Protein AF-A0A554LB45-F1 (afdb_monomer_lite)

Structure (mmCIF, N/CA/C/O backbone):
data_AF-A0A554LB45-F1
#
_entry.id   AF-A0A554LB45-F1
#
loop_
_atom_site.group_PDB
_atom_site.id
_atom_site.type_symbol
_atom_site.label_atom_id
_atom_site.label_alt_id
_atom_site.label_comp_id
_atom_site.label_asym_id
_atom_site.label_entity_id
_atom_site.label_seq_id
_atom_site.pdbx_PDB_ins_code
_atom_site.Cartn_x
_atom_site.Cartn_y
_atom_site.Cartn_z
_atom_site.occupancy
_atom_site.B_iso_or_equiv
_atom_site.auth_seq_id
_atom_site.auth_comp_id
_atom_site.auth_asym_id
_atom_site.auth_atom_id
_atom_site.pdbx_PDB_model_num
ATOM 1 N N . MET A 1 1 ? -15.056 -16.002 -0.548 1.00 49.72 1 MET A N 1
ATOM 2 C CA . MET A 1 1 ? -13.831 -15.750 0.244 1.00 49.72 1 MET A CA 1
ATOM 3 C C . MET A 1 1 ? -13.924 -16.645 1.470 1.00 49.72 1 MET A C 1
ATOM 5 O O . MET A 1 1 ? -14.828 -16.427 2.265 1.00 49.72 1 MET A O 1
ATOM 9 N N . ASN A 1 2 ? -13.109 -17.700 1.570 1.00 65.62 2 ASN A N 1
ATOM 10 C CA . ASN A 1 2 ? -13.148 -18.603 2.728 1.00 65.62 2 ASN A CA 1
ATOM 11 C C . ASN A 1 2 ? -12.443 -17.919 3.902 1.00 65.62 2 ASN A C 1
ATOM 13 O O . ASN A 1 2 ? -11.228 -17.743 3.874 1.00 65.62 2 ASN A O 1
ATOM 17 N N . TYR A 1 3 ? -13.207 -17.482 4.903 1.00 69.50 3 TYR A N 1
ATOM 18 C CA . TYR A 1 3 ? -12.652 -16.938 6.138 1.00 69.50 3 TYR A CA 1
ATOM 19 C C . TYR A 1 3 ? -12.337 -18.090 7.087 1.00 69.50 3 TYR A C 1
ATOM 21 O O . TYR A 1 3 ? -13.242 -18.776 7.549 1.00 69.50 3 TYR A O 1
ATOM 29 N N . ILE A 1 4 ? -11.056 -18.286 7.386 1.00 75.50 4 ILE A N 1
ATOM 30 C CA . ILE A 1 4 ? -10.630 -19.167 8.473 1.00 75.50 4 ILE A CA 1
ATOM 31 C C . ILE A 1 4 ? -10.621 -18.321 9.747 1.00 75.50 4 ILE A C 1
ATOM 33 O O . ILE A 1 4 ? -9.952 -17.287 9.812 1.00 75.50 4 ILE A O 1
ATOM 37 N N . THR A 1 5 ? -11.411 -18.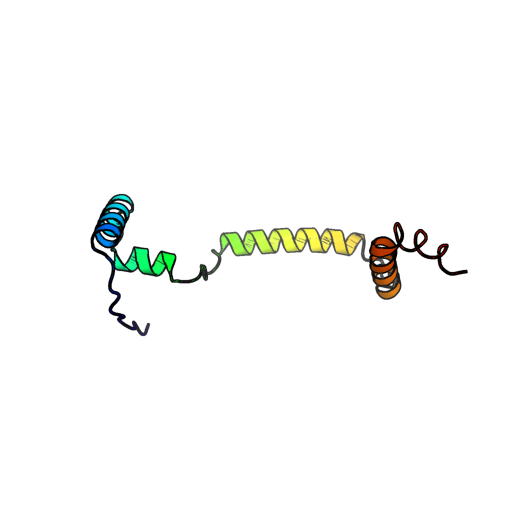715 10.742 1.00 82.62 5 THR A N 1
ATOM 38 C CA . THR A 1 5 ? -11.427 -18.069 12.056 1.00 82.62 5 THR A CA 1
ATOM 39 C C . THR A 1 5 ? -10.359 -18.702 12.936 1.00 82.62 5 THR A C 1
ATOM 41 O O . THR A 1 5 ? -10.446 -19.886 13.255 1.00 82.62 5 THR A O 1
ATOM 44 N N . THR A 1 6 ? -9.370 -17.912 13.347 1.00 82.12 6 THR A N 1
ATOM 45 C CA . THR A 1 6 ? -8.301 -18.366 14.244 1.00 82.12 6 THR A CA 1
ATOM 46 C C . THR A 1 6 ? -8.471 -17.718 15.610 1.00 82.12 6 THR A C 1
ATOM 48 O O . THR A 1 6 ? -8.561 -16.494 15.708 1.00 82.12 6 THR A O 1
ATOM 51 N N . ASN A 1 7 ? -8.484 -18.534 16.664 1.00 86.69 7 ASN A N 1
ATOM 52 C CA . ASN A 1 7 ? -8.454 -18.051 18.042 1.00 86.69 7 ASN A CA 1
ATOM 53 C C . ASN A 1 7 ? -7.005 -17.757 18.440 1.00 86.69 7 ASN A C 1
ATOM 55 O O . ASN A 1 7 ? -6.187 -18.671 18.515 1.00 86.69 7 ASN A O 1
ATOM 59 N N . ILE A 1 8 ? -6.693 -16.486 18.690 1.00 84.31 8 ILE A N 1
ATOM 60 C CA . ILE A 1 8 ? -5.361 -16.023 19.099 1.00 84.31 8 ILE A CA 1
ATOM 61 C C . ILE A 1 8 ? -5.463 -15.522 20.541 1.00 84.31 8 ILE A C 1
ATOM 63 O O . ILE A 1 8 ? -6.384 -14.771 20.864 1.00 84.31 8 ILE A O 1
ATOM 67 N N . ARG A 1 9 ? -4.537 -15.948 21.405 1.00 89.56 9 ARG A N 1
ATOM 68 C CA . ARG A 1 9 ? -4.450 -15.495 22.800 1.00 89.56 9 ARG A CA 1
ATOM 69 C C . ARG A 1 9 ? -3.359 -14.437 22.919 1.00 89.56 9 ARG A C 1
ATOM 71 O O . ARG A 1 9 ? -2.269 -14.638 22.396 1.00 89.56 9 ARG A O 1
ATOM 78 N N . PHE A 1 10 ? -3.675 -13.344 23.602 1.00 87.44 10 PHE A N 1
ATOM 79 C CA . PHE A 1 10 ? -2.749 -12.258 23.907 1.00 87.44 10 PHE A CA 1
ATOM 80 C C . PHE A 1 10 ? -2.626 -12.107 25.418 1.00 87.44 10 PHE A C 1
ATOM 82 O O . PHE A 1 10 ? -3.561 -12.444 26.149 1.00 87.44 10 PHE A O 1
ATOM 89 N N . GLU A 1 11 ? -1.490 -11.584 25.865 1.00 94.44 11 GLU A N 1
ATOM 90 C CA . GLU A 1 11 ? -1.356 -11.075 27.227 1.00 94.44 11 GLU A CA 1
ATOM 91 C C . GLU A 1 11 ? -2.259 -9.847 27.417 1.00 94.44 11 GLU A C 1
ATOM 93 O O . GLU A 1 11 ? -2.602 -9.151 26.456 1.00 94.44 11 GLU A O 1
ATOM 98 N N . GLU A 1 12 ? -2.685 -9.599 28.654 1.00 92.69 12 GLU A N 1
ATOM 99 C CA . GLU A 1 12 ? -3.718 -8.602 28.956 1.00 92.69 12 GLU A CA 1
ATOM 100 C C . GLU A 1 12 ? -3.297 -7.178 28.565 1.00 92.69 12 GLU A C 1
ATOM 102 O O . GLU A 1 12 ? -4.060 -6.465 27.909 1.00 92.69 12 GLU A O 1
ATOM 107 N N . GLU A 1 13 ? -2.055 -6.804 28.877 1.00 94.25 13 GLU A N 1
ATOM 108 C CA . GLU A 1 13 ? -1.465 -5.512 28.510 1.00 94.25 13 GLU A CA 1
ATOM 109 C C . GLU A 1 13 ? -1.444 -5.322 26.985 1.00 94.25 13 GLU A C 1
ATOM 111 O O . GLU A 1 13 ? -1.994 -4.356 26.454 1.00 94.25 13 GLU A O 1
ATOM 116 N N . GLN A 1 14 ? -0.937 -6.321 26.258 1.00 91.25 14 GLN A N 1
ATOM 117 C CA . GLN A 1 14 ? -0.864 -6.297 24.795 1.00 91.25 14 GLN A CA 1
ATOM 118 C C . GLN A 1 14 ? -2.247 -6.176 24.149 1.00 91.25 14 GLN A C 1
ATOM 120 O O . GLN A 1 14 ? -2.417 -5.492 23.137 1.00 91.25 14 GLN A O 1
ATOM 125 N N . TYR A 1 15 ? -3.253 -6.841 24.720 1.00 92.44 15 TYR A N 1
ATOM 126 C CA . TYR A 1 15 ? -4.627 -6.753 24.241 1.00 92.44 15 TYR A CA 1
ATOM 127 C C . TYR A 1 15 ? -5.221 -5.352 24.444 1.00 92.44 15 TYR A C 1
ATOM 129 O O . TYR A 1 15 ? -5.963 -4.865 23.582 1.00 92.44 15 TYR A O 1
ATOM 137 N N . HIS A 1 16 ? -4.887 -4.695 25.557 1.00 94.38 16 HIS A N 1
ATOM 138 C CA . HIS A 1 16 ? -5.334 -3.339 25.851 1.00 94.38 16 HIS A CA 1
ATOM 139 C C . HIS A 1 16 ? -4.726 -2.317 24.879 1.00 94.38 16 HIS A C 1
ATOM 141 O O . HIS A 1 16 ? -5.460 -1.509 24.299 1.00 94.38 16 HIS A O 1
ATOM 147 N N . ASP A 1 17 ? -3.427 -2.422 24.604 1.00 93.94 17 ASP A N 1
ATOM 148 C CA . ASP A 1 17 ? -2.734 -1.586 23.616 1.00 93.94 17 ASP A CA 1
ATOM 149 C C . ASP A 1 17 ? -3.335 -1.748 22.215 1.00 93.94 17 ASP A C 1
ATOM 151 O O . ASP A 1 17 ? -3.656 -0.774 21.526 1.00 93.94 17 ASP A O 1
ATOM 155 N N . LEU A 1 18 ? -3.582 -2.997 21.812 1.00 91.94 18 LEU A N 1
ATOM 156 C CA . LEU A 1 18 ? -4.236 -3.333 20.547 1.00 91.94 18 LEU A CA 1
ATOM 157 C C . LEU A 1 18 ? -5.637 -2.715 20.430 1.00 91.94 18 LEU A C 1
ATOM 159 O O . LEU A 1 18 ? -6.024 -2.260 19.348 1.00 91.94 18 LEU A O 1
ATOM 163 N N . LYS A 1 19 ? -6.406 -2.682 21.525 1.00 92.69 19 LYS A N 1
ATOM 164 C CA . LYS A 1 19 ? -7.727 -2.037 21.566 1.00 92.69 19 LYS A CA 1
ATOM 165 C C . LYS A 1 19 ? -7.634 -0.525 21.416 1.00 92.69 19 LYS A C 1
ATOM 167 O O . LYS A 1 19 ? -8.396 0.043 20.630 1.00 92.69 19 LYS A O 1
ATOM 172 N N . GLN A 1 20 ? -6.721 0.120 22.137 1.00 95.38 20 GLN A N 1
ATOM 173 C CA . GLN A 1 20 ? -6.514 1.564 22.024 1.00 95.38 20 GLN A CA 1
ATOM 174 C C . GLN A 1 20 ? -6.107 1.948 20.600 1.00 95.38 20 GLN A C 1
ATOM 176 O O . GLN A 1 20 ? -6.650 2.885 20.013 1.00 95.38 20 GLN A O 1
ATOM 181 N N . GLU A 1 21 ? -5.213 1.176 19.989 1.00 93.50 21 GLU A N 1
ATOM 182 C CA . GLU A 1 21 ? -4.782 1.424 18.619 1.00 93.50 21 GLU A CA 1
ATOM 183 C C . GLU A 1 21 ? -5.910 1.222 17.597 1.00 93.50 21 GLU A C 1
ATOM 185 O O . GLU A 1 21 ? -6.044 2.005 16.650 1.00 93.50 21 GLU A O 1
ATOM 190 N N . ALA A 1 22 ? -6.743 0.196 17.787 1.00 93.62 22 ALA A N 1
ATOM 191 C CA . ALA A 1 22 ? -7.916 -0.046 16.953 1.00 93.62 22 ALA A CA 1
ATOM 192 C C . ALA A 1 22 ? -8.912 1.125 17.024 1.00 93.62 22 ALA A C 1
ATOM 194 O O . ALA A 1 22 ? -9.422 1.559 15.984 1.00 93.62 22 ALA A O 1
ATOM 195 N N . LEU A 1 23 ? -9.119 1.686 18.222 1.00 93.81 23 LEU A N 1
ATOM 196 C CA . LEU A 1 23 ? -9.959 2.865 18.439 1.00 93.81 23 LEU A CA 1
ATOM 197 C C . LEU A 1 23 ? -9.392 4.097 17.719 1.00 93.81 23 LEU A C 1
ATOM 199 O O . LEU A 1 23 ? -10.106 4.738 16.947 1.00 93.81 23 LEU A O 1
ATOM 203 N N . ASN A 1 24 ? -8.095 4.368 17.888 1.00 95.62 24 ASN A N 1
ATOM 204 C CA . ASN A 1 24 ? -7.407 5.491 17.243 1.00 95.62 24 ASN A CA 1
ATOM 205 C C . ASN A 1 24 ? -7.490 5.416 15.713 1.00 95.62 24 ASN A C 1
ATOM 207 O O . ASN A 1 24 ? -7.709 6.422 15.038 1.00 95.62 24 ASN A O 1
ATOM 211 N N . LYS A 1 25 ? -7.356 4.209 15.151 1.00 92.44 25 LYS A N 1
ATOM 212 C CA . LYS A 1 25 ? -7.430 3.969 13.702 1.00 92.44 25 LYS A CA 1
ATOM 213 C C . LYS A 1 25 ? -8.858 3.798 13.178 1.00 92.44 25 LYS A C 1
ATOM 215 O O . LYS A 1 25 ? -9.013 3.605 11.972 1.00 92.44 25 LYS A O 1
ATOM 220 N N . LYS A 1 26 ? -9.882 3.858 14.042 1.00 93.94 26 LYS A N 1
ATOM 221 C CA . LYS A 1 26 ? -11.301 3.624 13.710 1.00 93.94 26 LYS A CA 1
ATOM 222 C C . LYS A 1 26 ? -11.518 2.313 12.937 1.00 93.94 26 LYS A C 1
ATOM 224 O O . LYS A 1 26 ? -12.276 2.260 11.971 1.00 93.94 26 LYS A O 1
ATOM 229 N N . LYS A 1 27 ? -10.814 1.252 13.338 1.00 92.25 27 LYS A N 1
ATOM 230 C CA . LYS A 1 27 ? -10.869 -0.078 12.712 1.00 92.25 27 LYS A CA 1
ATOM 231 C C . LYS A 1 27 ? -11.244 -1.135 13.742 1.00 92.25 27 LYS A C 1
ATOM 233 O O . LYS A 1 27 ? -10.951 -0.999 14.922 1.00 92.25 27 LYS A O 1
ATOM 238 N N . SER A 1 28 ? -11.842 -2.237 13.288 1.00 91.50 28 SER A N 1
ATOM 239 C CA . SER A 1 28 ? -12.014 -3.414 14.148 1.00 91.50 28 SER A CA 1
ATOM 240 C C . SER A 1 28 ? -10.656 -4.022 14.519 1.00 91.50 28 SER A C 1
ATOM 242 O O . SER A 1 28 ? -9.746 -4.041 13.685 1.00 91.50 28 SER A O 1
ATOM 244 N N . LEU A 1 29 ? -10.556 -4.594 15.721 1.00 89.62 29 LEU A N 1
ATOM 245 C CA . LEU A 1 29 ? -9.365 -5.306 16.197 1.00 89.62 29 LEU A CA 1
ATOM 246 C C . LEU A 1 29 ? -8.898 -6.374 15.191 1.00 89.62 29 LEU A C 1
ATOM 248 O O . LEU A 1 29 ? -7.723 -6.446 14.845 1.00 89.62 29 LEU A O 1
ATOM 252 N N . SER A 1 30 ? -9.835 -7.160 14.654 1.00 88.12 30 SER A N 1
ATOM 253 C CA . SER A 1 30 ? -9.547 -8.207 13.669 1.00 88.12 30 SER A CA 1
ATOM 254 C C . SER A 1 30 ? -9.007 -7.647 12.350 1.00 88.12 30 SER A C 1
ATOM 256 O O . SER A 1 30 ? -8.085 -8.228 11.783 1.00 88.12 30 SER A O 1
ATOM 258 N N . ALA A 1 31 ? -9.519 -6.509 11.872 1.00 87.06 31 ALA A N 1
ATOM 259 C CA . ALA A 1 31 ? -8.964 -5.823 10.702 1.00 87.06 31 ALA A CA 1
ATOM 260 C C . ALA A 1 31 ? -7.537 -5.324 10.958 1.00 87.06 31 ALA A C 1
ATOM 262 O O . ALA A 1 31 ? -6.680 -5.475 10.095 1.00 87.06 31 ALA A O 1
ATOM 263 N N . LEU A 1 32 ? -7.259 -4.793 12.150 1.00 89.50 32 LEU A N 1
ATOM 264 C CA . LEU A 1 32 ? -5.922 -4.328 12.511 1.00 89.50 32 LEU A CA 1
ATOM 265 C C . LEU A 1 32 ? -4.911 -5.482 12.595 1.00 89.50 32 LEU A C 1
ATOM 267 O O . LEU A 1 32 ? -3.793 -5.358 12.097 1.00 89.50 32 LEU A O 1
ATOM 271 N N . VAL A 1 33 ? -5.317 -6.626 13.154 1.00 88.56 33 VAL A N 1
ATOM 272 C CA . VAL A 1 33 ? -4.498 -7.849 13.175 1.00 88.56 33 VAL A CA 1
ATOM 273 C C . VAL A 1 33 ? -4.256 -8.363 11.755 1.00 88.56 33 VAL A C 1
ATOM 275 O O . VAL A 1 33 ? -3.121 -8.669 11.402 1.00 88.56 33 VAL A O 1
ATOM 278 N N . ARG A 1 34 ? -5.287 -8.404 10.903 1.00 85.31 34 ARG A N 1
ATOM 279 C CA . ARG A 1 34 ? -5.140 -8.819 9.497 1.00 85.31 34 ARG A CA 1
ATOM 280 C C . ARG A 1 34 ? -4.240 -7.884 8.699 1.00 85.31 34 ARG A C 1
ATOM 282 O O . ARG A 1 34 ? -3.451 -8.378 7.912 1.00 85.31 34 ARG A O 1
ATOM 289 N N . ASP A 1 35 ? -4.314 -6.575 8.919 1.00 85.75 35 ASP A N 1
ATOM 290 C CA . ASP A 1 35 ? -3.438 -5.601 8.255 1.00 85.75 35 ASP A CA 1
ATOM 291 C C . ASP A 1 35 ? -1.957 -5.794 8.636 1.00 85.75 35 ASP A C 1
ATOM 293 O O . ASP A 1 35 ? -1.072 -5.431 7.863 1.00 85.75 35 ASP A O 1
ATOM 297 N N . ARG A 1 36 ? -1.682 -6.336 9.832 1.00 85.00 36 ARG A N 1
ATOM 298 C CA . ARG A 1 36 ? -0.323 -6.617 10.326 1.00 85.00 36 ARG A CA 1
ATOM 299 C C . ARG A 1 36 ? 0.209 -7.981 9.894 1.00 85.00 36 ARG A C 1
ATOM 301 O O . ARG A 1 36 ? 1.381 -8.085 9.553 1.00 85.00 36 ARG A O 1
ATOM 308 N N . VAL A 1 37 ? -0.631 -9.016 9.964 1.00 82.56 37 VAL A N 1
ATOM 309 C CA . VAL A 1 37 ? -0.257 -10.416 9.680 1.00 82.56 37 VAL A CA 1
ATOM 310 C C . VAL A 1 37 ? -0.388 -10.739 8.194 1.00 82.56 37 VAL A C 1
ATOM 312 O O . VAL A 1 37 ? 0.396 -11.512 7.650 1.00 82.56 37 VAL A O 1
ATOM 315 N N . GLY A 1 38 ? -1.373 -10.143 7.525 1.00 74.56 38 GLY A N 1
ATOM 316 C CA . GLY A 1 38 ? -1.505 -10.203 6.081 1.00 74.56 38 GLY A CA 1
ATOM 317 C C . GLY A 1 38 ? -0.292 -9.533 5.459 1.00 74.56 38 GLY A C 1
ATOM 318 O O . GLY A 1 38 ? -0.106 -8.323 5.594 1.00 74.56 38 GLY A O 1
ATOM 319 N N . GLY A 1 39 ? 0.546 -10.330 4.794 1.00 64.19 39 GLY A N 1
ATOM 320 C CA . GLY A 1 39 ? 1.642 -9.818 3.984 1.00 64.19 39 GLY A CA 1
ATOM 321 C C . GLY A 1 39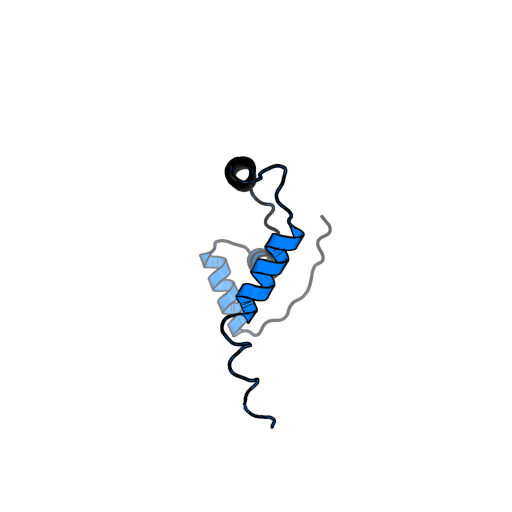 ? 1.141 -8.710 3.058 1.00 64.19 39 GLY A C 1
ATOM 322 O O . GLY A 1 39 ? -0.025 -8.702 2.659 1.00 64.19 39 GLY A O 1
ATOM 323 N N . LYS A 1 40 ? 2.019 -7.751 2.743 1.00 59.78 40 LYS A N 1
ATOM 324 C CA . LYS A 1 40 ? 1.768 -6.591 1.871 1.00 59.78 40 LYS A CA 1
ATOM 325 C C . LYS A 1 40 ? 1.461 -6.981 0.412 1.00 59.78 40 LYS A C 1
ATOM 327 O O . LYS A 1 40 ? 1.913 -6.307 -0.507 1.00 59.78 40 LYS A O 1
ATOM 332 N N . ASP A 1 41 ? 0.614 -7.970 0.169 1.00 59.06 41 ASP A N 1
ATOM 333 C CA . ASP A 1 41 ? -0.031 -8.211 -1.117 1.00 59.06 41 ASP A CA 1
ATOM 334 C C . ASP A 1 41 ? -1.155 -7.188 -1.322 1.00 59.06 41 ASP A C 1
ATOM 336 O O . ASP A 1 41 ? -2.288 -7.500 -1.699 1.00 59.06 41 ASP A O 1
ATOM 340 N N . ARG A 1 42 ? -0.845 -5.907 -1.074 1.00 64.19 42 ARG A N 1
ATOM 341 C CA . ARG A 1 42 ? -1.627 -4.824 -1.649 1.00 64.19 42 ARG A CA 1
ATOM 342 C C . ARG A 1 42 ? -1.464 -4.983 -3.148 1.00 64.19 42 ARG A C 1
ATOM 344 O O . ARG A 1 42 ? -0.406 -4.679 -3.696 1.00 64.19 42 ARG A O 1
ATOM 351 N N . LYS A 1 43 ? -2.511 -5.490 -3.803 1.00 68.31 43 LYS A N 1
ATOM 352 C CA . LYS A 1 43 ? -2.651 -5.374 -5.254 1.00 68.31 43 LYS A CA 1
ATOM 353 C C . LYS A 1 43 ? -2.347 -3.919 -5.590 1.00 68.31 43 LYS A C 1
ATOM 355 O O . LYS A 1 43 ? -3.036 -3.031 -5.085 1.00 68.31 43 LYS A O 1
ATOM 360 N N . ARG A 1 44 ? -1.266 -3.694 -6.346 1.00 73.75 44 ARG A N 1
ATOM 361 C CA . ARG A 1 44 ? -0.843 -2.345 -6.727 1.00 73.75 44 ARG A CA 1
ATOM 362 C C . ARG A 1 44 ? -2.036 -1.637 -7.347 1.00 73.75 44 ARG A C 1
ATOM 364 O O . ARG A 1 44 ? -2.770 -2.238 -8.138 1.00 73.75 44 ARG A O 1
ATOM 371 N N . SER A 1 45 ? -2.255 -0.394 -6.948 1.00 80.25 45 SER A N 1
ATOM 372 C CA . SER A 1 45 ? -3.341 0.391 -7.524 1.00 80.25 45 SER A CA 1
ATOM 373 C C . SER A 1 45 ? -3.095 0.585 -9.024 1.00 80.25 45 SER A C 1
ATOM 375 O O . SER A 1 45 ? -1.958 0.530 -9.495 1.00 80.25 45 SER A O 1
ATOM 377 N N . LYS A 1 46 ? -4.160 0.808 -9.804 1.00 83.06 46 LYS A N 1
ATOM 378 C CA . LYS A 1 46 ? -4.038 1.019 -11.257 1.00 83.06 46 LYS A CA 1
ATOM 379 C C . LYS A 1 46 ? -3.041 2.141 -11.580 1.00 83.06 46 LYS A C 1
ATOM 381 O O . LYS A 1 46 ? -2.217 1.985 -12.473 1.00 83.06 46 LYS A O 1
ATOM 386 N N . THR A 1 47 ? -3.061 3.211 -10.790 1.00 87.94 47 THR A N 1
ATOM 387 C CA . THR A 1 47 ? -2.157 4.360 -10.913 1.00 87.94 47 THR A CA 1
ATOM 388 C C . THR A 1 47 ? -0.704 4.015 -10.578 1.00 87.94 47 THR A C 1
ATOM 390 O O . THR A 1 47 ? 0.203 4.462 -11.274 1.00 87.94 47 THR A O 1
ATOM 393 N N . GLU A 1 48 ? -0.449 3.180 -9.565 1.00 85.69 48 GLU A N 1
ATOM 394 C CA . GLU A 1 48 ? 0.902 2.673 -9.267 1.00 85.69 48 GLU A CA 1
ATOM 395 C C . GLU A 1 48 ? 1.451 1.808 -10.406 1.00 85.69 48 GLU A C 1
ATOM 397 O O . GLU A 1 48 ? 2.629 1.905 -10.748 1.00 85.69 48 GLU A O 1
ATOM 402 N N . VAL A 1 49 ? 0.601 0.974 -11.011 1.00 89.06 49 VAL A N 1
ATOM 403 C CA . VAL A 1 49 ? 0.982 0.146 -12.164 1.00 89.06 49 VAL A CA 1
ATOM 404 C C . VAL A 1 49 ? 1.265 1.016 -13.387 1.00 89.06 49 VAL A C 1
ATOM 406 O O . VAL A 1 49 ? 2.269 0.802 -14.060 1.00 89.06 49 VAL A O 1
ATOM 409 N N . GLU A 1 50 ? 0.426 2.013 -13.666 1.00 91.88 50 GLU A N 1
ATOM 410 C CA . GLU A 1 50 ? 0.629 2.955 -14.773 1.00 91.88 50 GLU A CA 1
ATOM 411 C C . GLU A 1 50 ? 1.932 3.744 -14.619 1.00 91.88 50 GLU A C 1
ATOM 413 O O . GLU A 1 50 ? 2.695 3.853 -15.580 1.00 91.88 50 GLU A O 1
ATOM 418 N N . LYS A 1 51 ? 2.233 4.224 -13.405 1.00 94.00 51 LYS A N 1
ATOM 419 C CA . LYS A 1 51 ? 3.492 4.915 -13.108 1.00 94.00 51 LYS A CA 1
ATOM 420 C C . LYS A 1 51 ? 4.701 4.006 -13.334 1.00 94.00 51 LYS A C 1
ATOM 422 O O . LYS A 1 51 ? 5.633 4.397 -14.029 1.00 94.00 51 LYS A O 1
ATOM 427 N N . LEU A 1 52 ? 4.649 2.776 -12.823 1.00 91.44 52 LEU A N 1
ATOM 428 C CA . LEU A 1 52 ? 5.712 1.792 -13.024 1.00 91.44 52 LEU A CA 1
ATOM 429 C C . LEU A 1 52 ? 5.932 1.487 -14.512 1.00 91.44 52 LEU A C 1
ATOM 431 O O . LEU A 1 52 ? 7.068 1.401 -14.966 1.00 91.44 52 LEU A O 1
ATOM 435 N N . MET A 1 53 ? 4.852 1.338 -15.283 1.00 93.56 53 MET A N 1
ATOM 436 C CA . MET A 1 53 ? 4.933 1.101 -16.725 1.00 93.56 53 MET A CA 1
ATOM 437 C C . MET A 1 53 ? 5.507 2.304 -17.481 1.00 93.56 53 MET A C 1
ATOM 439 O O . MET A 1 53 ? 6.210 2.118 -18.473 1.00 93.56 53 MET A O 1
ATOM 443 N N . ALA A 1 54 ? 5.226 3.530 -17.033 1.00 94.06 54 ALA A N 1
ATOM 444 C CA . ALA A 1 54 ? 5.822 4.734 -17.601 1.00 94.06 54 ALA A CA 1
ATOM 445 C C . ALA A 1 54 ? 7.337 4.786 -17.344 1.00 94.06 54 ALA A C 1
ATOM 447 O O . ALA A 1 54 ? 8.099 4.985 -18.287 1.00 94.06 54 ALA A O 1
ATOM 448 N N . GLU A 1 55 ? 7.770 4.512 -16.111 1.00 93.56 55 GLU A N 1
ATOM 449 C CA . GLU A 1 55 ? 9.192 4.423 -15.749 1.00 93.56 55 GLU A CA 1
ATOM 450 C C . GLU A 1 55 ? 9.909 3.348 -16.580 1.00 93.56 55 GLU A C 1
ATOM 452 O O . GLU A 1 55 ? 10.936 3.619 -17.199 1.00 93.56 55 GLU A O 1
ATOM 457 N N . LEU A 1 56 ? 9.308 2.160 -16.704 1.00 93.25 56 LEU A N 1
ATOM 458 C CA . LEU A 1 56 ? 9.825 1.067 -17.535 1.00 93.25 56 LEU A CA 1
ATOM 459 C C . LEU A 1 56 ? 10.003 1.467 -19.003 1.00 93.25 56 LEU A C 1
ATOM 461 O O . LEU A 1 56 ? 10.989 1.078 -19.628 1.00 93.25 56 LEU A O 1
ATOM 465 N N . ARG A 1 57 ? 9.064 2.237 -19.566 1.00 91.75 57 ARG A N 1
ATOM 466 C CA . ARG A 1 57 ? 9.158 2.718 -20.953 1.00 91.75 57 ARG A CA 1
ATOM 467 C C . ARG A 1 57 ? 10.291 3.716 -21.139 1.00 91.75 57 ARG A C 1
ATOM 469 O O . ARG A 1 57 ? 10.972 3.638 -22.157 1.00 91.75 57 ARG A O 1
ATOM 476 N N . GLU A 1 58 ? 10.500 4.628 -20.196 1.00 91.25 58 GLU A N 1
ATOM 477 C CA . GLU A 1 58 ? 11.611 5.581 -20.274 1.00 91.25 58 GLU A CA 1
ATOM 478 C C . GLU A 1 58 ? 12.958 4.863 -20.161 1.00 91.25 58 GLU A C 1
ATOM 480 O O . GLU A 1 58 ? 13.807 5.024 -21.038 1.00 91.25 58 GLU A O 1
ATOM 485 N N . THR A 1 59 ? 13.109 3.948 -19.199 1.00 87.19 59 THR A N 1
ATOM 486 C CA . THR A 1 59 ? 14.319 3.117 -19.095 1.00 87.19 59 THR A CA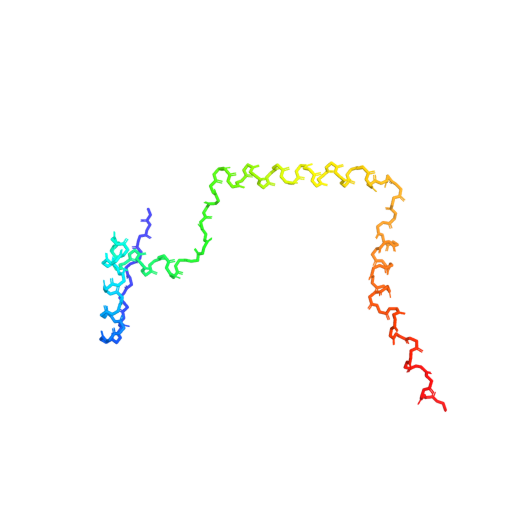 1
ATOM 487 C C . THR A 1 59 ? 14.540 2.270 -20.349 1.00 87.19 59 THR A C 1
ATOM 489 O O . THR A 1 59 ? 15.668 2.129 -20.814 1.00 87.19 59 THR A O 1
ATOM 492 N N . ALA A 1 60 ? 13.480 1.721 -20.950 1.00 84.69 60 ALA A N 1
ATOM 493 C CA . ALA A 1 60 ? 13.590 0.970 -22.197 1.00 84.69 60 ALA A CA 1
ATOM 494 C C . ALA A 1 60 ? 14.047 1.850 -23.372 1.00 84.69 60 ALA A C 1
ATOM 496 O O . ALA A 1 60 ? 14.866 1.403 -24.173 1.00 84.69 60 ALA A O 1
ATOM 497 N N . LYS A 1 61 ? 13.570 3.099 -23.474 1.00 84.62 61 LYS A N 1
ATOM 498 C CA . LYS A 1 61 ? 14.034 4.054 -24.494 1.00 84.62 61 LYS A CA 1
ATOM 499 C C . LYS A 1 61 ? 15.497 4.427 -24.292 1.00 84.62 61 LYS A C 1
ATOM 501 O O . LYS A 1 61 ? 16.243 4.467 -25.265 1.00 84.62 61 LYS A O 1
ATOM 506 N N . GLU A 1 62 ? 15.914 4.690 -23.057 1.00 81.69 62 GLU A N 1
ATOM 507 C CA . GLU A 1 62 ? 17.318 4.958 -22.735 1.00 81.69 62 GLU A CA 1
ATOM 508 C C . GLU A 1 62 ? 18.193 3.754 -23.086 1.00 81.69 62 GLU A C 1
ATOM 510 O O . GLU A 1 62 ? 19.161 3.886 -23.832 1.00 81.69 62 GLU A O 1
ATOM 515 N N . ASN A 1 63 ? 17.795 2.555 -22.663 1.00 77.62 63 ASN A N 1
ATOM 516 C CA . ASN A 1 63 ? 18.504 1.324 -22.992 1.00 77.62 63 ASN A CA 1
ATOM 517 C C . ASN A 1 63 ? 18.542 1.057 -24.497 1.00 77.62 63 ASN A C 1
ATOM 519 O O . ASN A 1 63 ? 19.549 0.556 -24.982 1.00 77.62 63 ASN A O 1
ATOM 523 N N . ALA A 1 64 ? 17.499 1.403 -25.252 1.00 74.88 64 ALA A N 1
ATOM 524 C CA . ALA A 1 64 ? 17.487 1.270 -26.707 1.00 74.88 64 ALA A CA 1
ATOM 525 C C . ALA A 1 64 ? 18.457 2.243 -27.398 1.00 74.88 64 ALA A C 1
ATOM 527 O O . ALA A 1 64 ? 18.987 1.915 -28.455 1.00 74.88 64 ALA A O 1
ATOM 528 N N . ARG A 1 65 ? 18.734 3.413 -26.801 1.00 70.25 65 ARG A N 1
ATOM 529 C CA . ARG A 1 65 ? 19.751 4.355 -27.306 1.00 70.25 65 ARG A CA 1
ATOM 530 C C . ARG A 1 65 ? 21.177 3.840 -27.102 1.00 70.25 65 ARG A C 1
ATOM 532 O O . ARG A 1 65 ? 22.041 4.162 -27.908 1.00 70.25 65 ARG A O 1
ATOM 539 N N . TYR A 1 66 ? 21.416 3.057 -26.047 1.00 65.50 66 TYR A N 1
ATOM 540 C CA . TYR A 1 66 ? 22.743 2.524 -25.706 1.00 65.50 66 TYR A CA 1
ATOM 541 C C . TYR A 1 66 ? 22.947 1.045 -26.066 1.00 65.50 66 TYR A C 1
ATOM 543 O O . TYR A 1 66 ? 24.084 0.569 -26.053 1.00 65.50 66 TYR A O 1
ATOM 551 N N . SER A 1 67 ? 21.875 0.317 -26.395 1.00 58.72 67 SER A N 1
ATOM 552 C CA . SER A 1 67 ? 21.931 -1.048 -26.923 1.00 58.72 67 SER A CA 1
ATOM 553 C C . SER A 1 67 ? 22.379 -0.993 -28.373 1.00 58.72 67 SER A C 1
ATOM 555 O O . SER A 1 67 ? 21.586 -1.088 -29.309 1.00 58.72 67 SER A O 1
ATOM 557 N N . ASN A 1 68 ? 23.683 -0.825 -28.560 1.00 59.03 68 ASN A N 1
ATOM 558 C CA . ASN A 1 68 ? 24.297 -1.056 -29.854 1.00 59.03 68 ASN A CA 1
ATOM 559 C C . ASN A 1 68 ? 24.077 -2.535 -30.201 1.00 59.03 68 ASN A C 1
ATOM 561 O O . ASN A 1 68 ? 24.361 -3.411 -29.383 1.00 59.03 68 ASN A O 1
ATOM 565 N N . LYS A 1 69 ? 23.580 -2.803 -31.414 1.00 59.06 69 LYS A N 1
ATOM 566 C CA . LYS A 1 69 ? 23.312 -4.149 -31.962 1.00 59.06 69 LYS A CA 1
ATOM 567 C C . LYS A 1 69 ? 24.502 -5.121 -31.850 1.00 59.06 69 LYS A C 1
ATOM 569 O O . LYS A 1 69 ? 24.287 -6.325 -31.887 1.00 59.06 69 LYS A O 1
ATOM 574 N N . ASP A 1 70 ? 25.708 -4.592 -31.638 1.00 61.19 70 ASP A N 1
ATOM 575 C CA . ASP A 1 70 ? 26.977 -5.324 -31.592 1.00 61.19 70 ASP A CA 1
ATOM 576 C C . ASP A 1 70 ? 27.632 -5.362 -30.196 1.00 61.19 70 ASP A C 1
ATOM 578 O O . ASP A 1 70 ? 28.834 -5.602 -30.066 1.00 61.19 70 ASP A O 1
ATOM 582 N N . GLN A 1 71 ? 26.884 -5.102 -29.118 1.00 63.12 71 GLN A N 1
ATOM 583 C CA . GLN A 1 71 ? 27.427 -5.276 -27.768 1.00 63.12 71 GLN A CA 1
ATOM 584 C C . GLN A 1 71 ? 27.543 -6.762 -27.408 1.00 63.12 71 GLN A C 1
A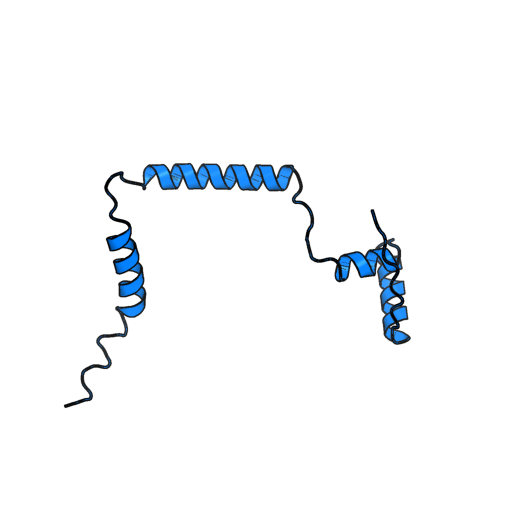TOM 586 O O . GLN A 1 71 ? 26.551 -7.430 -27.118 1.00 63.12 71 GLN A O 1
ATOM 591 N N . ASP A 1 72 ? 28.778 -7.267 -27.342 1.00 70.56 72 ASP A N 1
ATOM 592 C CA . ASP A 1 72 ? 29.070 -8.552 -26.707 1.00 70.56 72 ASP A CA 1
ATOM 593 C C . ASP A 1 72 ? 28.842 -8.451 -25.188 1.00 70.56 72 ASP A C 1
ATOM 595 O O . ASP A 1 72 ? 29.725 -8.060 -24.411 1.00 70.56 72 ASP A O 1
ATOM 599 N N . LEU A 1 73 ? 27.634 -8.829 -24.767 1.00 70.06 73 LEU A N 1
ATOM 600 C CA . LEU A 1 73 ? 27.205 -8.879 -23.370 1.00 70.06 73 LEU A CA 1
ATOM 601 C C . LEU A 1 73 ? 28.130 -9.756 -22.513 1.00 70.06 73 LEU A C 1
ATOM 603 O O . LEU A 1 73 ? 28.314 -9.468 -21.328 1.00 70.06 73 LEU A O 1
ATOM 607 N N . VAL A 1 74 ? 28.767 -10.781 -23.093 1.00 73.62 74 VAL A N 1
ATOM 608 C CA . VAL A 1 74 ? 29.710 -11.648 -22.373 1.00 73.62 74 VAL A CA 1
ATOM 609 C C . VAL A 1 74 ? 30.960 -10.860 -21.988 1.00 73.62 74 VAL A C 1
ATOM 611 O O . VAL A 1 74 ? 31.393 -10.926 -20.833 1.00 73.62 74 VAL A O 1
ATOM 614 N N . SER A 1 75 ? 31.519 -10.065 -22.905 1.00 70.00 75 SER A N 1
ATOM 615 C CA . SER A 1 75 ? 32.662 -9.191 -22.609 1.00 70.00 75 SER A CA 1
ATOM 616 C C . SER A 1 75 ? 32.330 -8.127 -21.555 1.00 70.00 75 SER A C 1
ATOM 618 O O . SER A 1 75 ? 33.149 -7.849 -20.675 1.00 70.00 75 SER A O 1
ATOM 620 N N . PHE A 1 76 ? 31.114 -7.572 -21.585 1.00 74.44 76 PHE A N 1
ATOM 621 C CA . PHE A 1 76 ? 30.651 -6.580 -20.615 1.00 74.44 76 PHE A CA 1
ATOM 622 C C . PHE A 1 76 ? 30.496 -7.182 -19.211 1.00 74.44 76 PHE A C 1
ATOM 624 O O . PHE A 1 76 ? 31.014 -6.631 -18.238 1.00 74.44 76 PHE A O 1
ATOM 631 N N . ILE A 1 77 ? 29.868 -8.358 -19.100 1.00 75.56 77 ILE A N 1
ATOM 632 C CA . ILE A 1 77 ? 29.734 -9.091 -17.833 1.00 75.56 77 ILE A CA 1
ATOM 633 C C . ILE A 1 77 ? 31.113 -9.481 -17.285 1.00 75.56 77 ILE A C 1
ATOM 635 O O . ILE 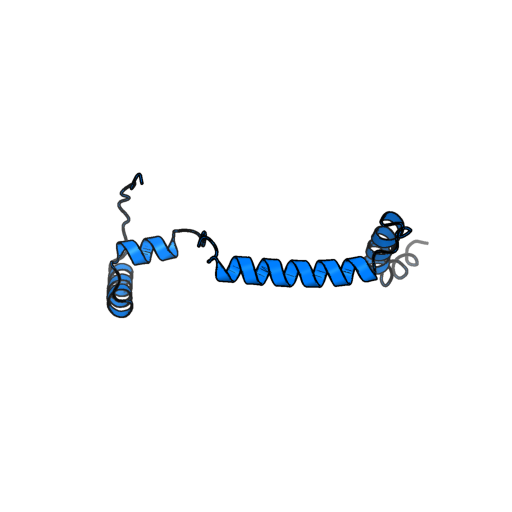A 1 77 ? 31.361 -9.310 -16.089 1.00 75.56 77 ILE A O 1
ATOM 639 N N . ARG A 1 78 ? 32.040 -9.940 -18.142 1.00 74.44 78 ARG A N 1
ATOM 640 C CA . ARG A 1 78 ? 33.432 -10.226 -17.749 1.00 74.44 78 ARG A CA 1
ATOM 641 C C . ARG A 1 78 ? 34.135 -8.979 -17.216 1.00 74.44 78 ARG A C 1
ATOM 643 O O . ARG A 1 78 ? 34.681 -9.042 -16.123 1.00 74.44 78 ARG A O 1
ATOM 650 N N . LYS A 1 79 ? 34.033 -7.829 -17.895 1.00 73.44 79 LYS A N 1
ATOM 651 C CA . LYS A 1 79 ? 34.567 -6.547 -17.393 1.00 73.44 79 LYS A CA 1
ATOM 652 C C . LYS A 1 79 ? 33.951 -6.147 -16.056 1.00 73.44 79 LYS A C 1
ATOM 654 O O . LYS A 1 79 ? 34.676 -5.698 -15.180 1.00 73.44 79 LYS A O 1
ATOM 659 N N . MET A 1 80 ? 32.643 -6.322 -15.861 1.00 74.19 80 MET A N 1
ATOM 660 C CA . MET A 1 80 ? 31.990 -6.019 -14.581 1.00 74.19 80 MET A CA 1
ATOM 661 C C . MET A 1 80 ? 32.410 -6.963 -13.455 1.00 74.19 80 MET A C 1
ATOM 663 O O . MET A 1 80 ? 32.519 -6.516 -12.315 1.00 74.19 80 MET A O 1
ATOM 667 N N . ARG A 1 81 ? 32.639 -8.249 -13.749 1.00 71.75 81 ARG A N 1
ATOM 668 C CA . ARG A 1 81 ? 33.198 -9.219 -12.801 1.00 71.75 81 ARG A CA 1
ATOM 669 C C . ARG A 1 81 ? 34.634 -8.837 -12.456 1.00 71.75 81 ARG A C 1
ATOM 671 O O . ARG A 1 81 ? 34.954 -8.652 -11.289 1.00 71.75 81 ARG A O 1
ATOM 678 N N . ASP A 1 82 ? 35.473 -8.654 -13.466 1.00 71.25 82 ASP A N 1
ATOM 679 C CA . ASP A 1 82 ? 36.908 -8.449 -13.304 1.00 71.25 82 ASP A CA 1
ATOM 680 C C . ASP A 1 82 ? 37.215 -7.061 -12.712 1.00 71.25 82 ASP A C 1
ATOM 682 O O . ASP A 1 82 ? 38.066 -6.969 -11.838 1.00 71.25 82 ASP A O 1
ATOM 686 N N . ASN A 1 83 ? 36.457 -6.000 -13.030 1.00 61.41 83 ASN A N 1
ATOM 687 C CA . ASN A 1 83 ? 36.552 -4.704 -12.331 1.00 61.41 83 ASN A CA 1
ATOM 688 C C . ASN A 1 83 ? 36.092 -4.772 -10.867 1.00 61.41 83 ASN A C 1
ATOM 690 O O . ASN A 1 83 ? 36.560 -3.978 -10.052 1.00 61.41 83 ASN A O 1
ATOM 694 N N . ARG A 1 84 ? 35.210 -5.716 -10.505 1.00 54.94 84 ARG A N 1
ATOM 695 C CA . ARG A 1 84 ? 34.810 -5.951 -9.105 1.00 54.94 84 ARG A CA 1
ATOM 696 C C . ARG A 1 84 ? 35.939 -6.579 -8.282 1.00 54.94 84 ARG A C 1
ATOM 698 O O . ARG A 1 84 ? 36.012 -6.344 -7.082 1.00 54.94 84 ARG A O 1
ATOM 705 N N . TYR A 1 85 ? 36.840 -7.323 -8.929 1.00 51.06 85 TYR A N 1
ATOM 706 C CA . TYR A 1 85 ? 38.000 -7.971 -8.299 1.00 51.06 85 TYR A CA 1
ATOM 707 C C . TYR A 1 85 ? 39.349 -7.278 -8.614 1.00 51.06 85 TYR A C 1
ATOM 709 O O . TYR A 1 85 ? 40.362 -7.545 -7.966 1.00 51.06 85 TYR A O 1
ATOM 717 N N . GLY A 1 86 ? 39.372 -6.334 -9.559 1.00 50.19 86 GLY A N 1
ATOM 718 C CA . GLY A 1 86 ? 40.580 -5.832 -10.225 1.00 50.19 86 GLY A CA 1
ATOM 719 C C . GLY A 1 86 ? 41.406 -4.788 -9.474 1.00 50.19 86 GLY A C 1
ATOM 720 O O . GLY A 1 86 ? 42.526 -4.507 -9.889 1.00 50.19 86 GLY A O 1
ATOM 721 N N . LYS A 1 87 ? 40.927 -4.239 -8.350 1.00 50.44 87 LYS A N 1
ATOM 722 C CA . LYS A 1 87 ? 41.760 -3.363 -7.496 1.00 50.44 87 LYS A CA 1
ATOM 723 C C . LYS A 1 87 ? 42.494 -4.097 -6.369 1.00 50.44 87 LYS A C 1
ATOM 725 O O . LYS A 1 87 ? 43.451 -3.546 -5.835 1.00 50.44 87 LYS A O 1
ATOM 730 N N . ASN A 1 88 ? 42.112 -5.339 -6.050 1.00 49.31 88 ASN A N 1
ATOM 731 C CA . ASN A 1 88 ? 42.669 -6.071 -4.902 1.00 49.31 88 ASN A CA 1
ATOM 732 C C . A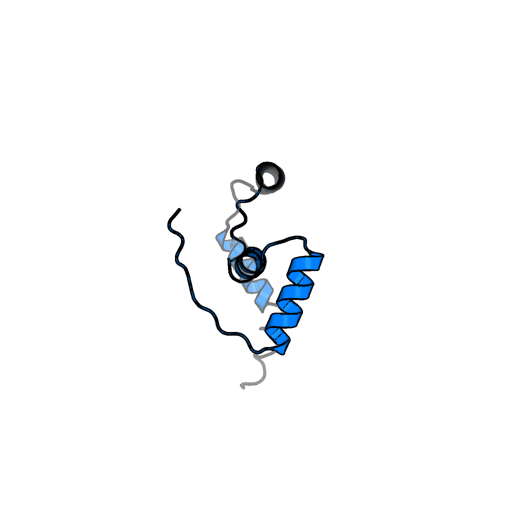SN A 1 88 ? 43.357 -7.401 -5.252 1.00 49.31 88 ASN A C 1
ATOM 734 O O . ASN A 1 88 ? 44.068 -7.944 -4.413 1.00 49.31 88 ASN A O 1
ATOM 738 N N . TRP A 1 89 ? 43.224 -7.923 -6.475 1.00 48.38 89 TRP A N 1
ATOM 739 C CA . TRP A 1 89 ? 43.824 -9.223 -6.819 1.00 48.38 89 TRP A CA 1
ATOM 740 C C . TRP A 1 89 ? 45.343 -9.198 -7.051 1.00 48.38 89 TRP A C 1
ATOM 742 O O . TRP A 1 89 ? 46.005 -10.223 -6.894 1.00 48.38 89 TRP A O 1
ATOM 752 N N . HIS A 1 90 ? 45.918 -8.036 -7.372 1.00 48.97 90 HIS A N 1
ATOM 753 C CA . HIS A 1 90 ? 47.359 -7.904 -7.620 1.00 48.97 90 HIS A CA 1
ATOM 754 C C . HIS A 1 90 ? 48.204 -7.636 -6.363 1.00 48.97 90 HIS A C 1
ATOM 756 O O . HIS A 1 90 ? 49.426 -7.678 -6.454 1.00 48.97 90 HIS A O 1
ATOM 762 N N . LYS A 1 91 ? 47.598 -7.411 -5.186 1.00 50.00 91 LYS A N 1
ATOM 763 C CA . LYS A 1 91 ? 48.353 -7.143 -3.945 1.00 50.00 91 LYS A CA 1
ATOM 764 C C . LYS A 1 91 ? 48.758 -8.398 -3.161 1.00 50.00 91 LYS A C 1
ATOM 766 O O . LYS A 1 91 ? 49.680 -8.323 -2.362 1.00 50.00 91 LYS A O 1
ATOM 771 N N . ASN A 1 92 ? 48.139 -9.553 -3.423 1.00 48.25 92 ASN A N 1
ATOM 772 C CA . ASN A 1 92 ? 48.325 -10.760 -2.600 1.00 48.25 92 ASN A CA 1
ATOM 773 C C . ASN A 1 92 ? 49.176 -11.865 -3.258 1.00 48.25 92 ASN A C 1
ATOM 775 O O . ASN A 1 92 ? 49.181 -12.992 -2.774 1.00 48.25 92 ASN A O 1
ATOM 779 N N . LYS A 1 93 ? 49.892 -11.585 -4.359 1.00 46.78 93 LYS A N 1
ATOM 780 C CA . LYS A 1 93 ? 50.719 -12.596 -5.058 1.00 46.78 93 LYS A CA 1
ATOM 781 C C . LYS A 1 93 ? 52.229 -12.509 -4.793 1.00 46.78 93 LYS A C 1
ATOM 783 O O . LYS A 1 93 ? 52.971 -13.288 -5.376 1.00 46.78 93 LYS A O 1
ATOM 788 N N . THR A 1 94 ? 52.695 -11.627 -3.909 1.00 48.34 94 THR A N 1
ATOM 789 C CA . THR A 1 94 ? 54.135 -11.455 -3.612 1.00 48.34 94 THR A CA 1
ATOM 790 C C . THR A 1 94 ? 54.592 -12.023 -2.262 1.00 48.34 94 THR A C 1
ATOM 792 O O . THR A 1 94 ? 55.674 -11.677 -1.817 1.00 48.34 94 THR A O 1
ATOM 795 N N . HIS A 1 95 ? 53.818 -12.894 -1.602 1.00 48.47 95 HIS A N 1
ATOM 796 C CA . HIS A 1 95 ? 54.199 -13.476 -0.295 1.00 48.47 95 HIS A CA 1
ATOM 797 C C . HIS A 1 95 ? 54.341 -15.007 -0.270 1.00 48.47 95 HIS A C 1
ATOM 799 O O . HIS A 1 95 ? 54.427 -15.603 0.797 1.00 48.47 95 HIS A O 1
ATOM 805 N N . TYR A 1 96 ? 54.417 -15.649 -1.436 1.00 46.84 96 TYR A N 1
ATOM 806 C CA . TYR A 1 96 ? 54.793 -17.061 -1.533 1.00 46.84 96 TYR A CA 1
ATOM 807 C C . TYR A 1 96 ? 55.880 -17.233 -2.589 1.00 46.84 96 TYR A C 1
ATOM 809 O O . TYR A 1 96 ? 55.605 -17.664 -3.708 1.00 46.84 96 TYR A O 1
ATOM 817 N N . ARG A 1 97 ? 57.103 -16.843 -2.239 1.00 39.25 97 ARG A N 1
ATOM 818 C CA . ARG A 1 97 ? 58.342 -17.421 -2.761 1.00 39.25 97 ARG A CA 1
ATOM 819 C C . ARG A 1 97 ? 59.482 -17.105 -1.812 1.00 39.25 97 ARG A C 1
ATOM 821 O O . ARG A 1 97 ? 59.531 -15.943 -1.360 1.00 39.25 97 ARG A O 1
#

Sequence (97 aa):
MNYITTNIRFEEEQYHDLKQEALNKKKSLSALVRDRVGGKDRKRSKTEVEKLMAELRETAKENARYSNKDQDLVSFIRKMRDNRYGKNWHKNKTHYR

Secondary structure (DSSP, 8-state):
-----------HHHHHHHHHHHHHTT--HHHHHHHHHS-S-----HHHHHHHHHHHHHHHHHHHHH--TT--HHHHHHHHHHHHHTTTTTSSSSS--

pLDDT: mean 76.58, std 15.9, range [39.25, 95.62]

Foldseek 3Di:
DDDDDDDDDDDPVVVVVLVVVCVVVVHDSVVVVCVVVVPPPPVQPPVSVVVVVVVVVVVVVVVVVVPDVPDPVVVVVVCVVCVVVVPPPVPPPPPDD

Radius of gyration: 27.29 Å; chains: 1; bounding box: 72×25×61 Å